Protein AF-A0AAJ1Q6E5-F1 (afdb_monomer_lite)

Sequence (81 aa):
MPGLNGIPHVGKKAVLVMCADHGVWEEGVAISPKEVTAIQAENMTRGTTGVCVLAAQAGANVHVVDVGIDTAEPIPGLINM

Organism: NCBI:txid178214

InterPro domains:
  IPR003200 Nicotinate-nucleotide-dimethylbenzimidazole phosphoribosyltransferase [PF02277] (8-71)
  IPR003200 Nicotinate-nucleotide-dimethylbenzimidazole phosphoribosyltransferase [PTHR43463] (8-80)
  IPR036087 Nicotinate-nucleotide-dimethylbenzimidazole phosphoribosyltransferase-like superfamily [G3DSA:3.40.50.10210] (11-80)
  IPR036087 Nicotinate-nucleotide-dimethylbenzimidazole phosphoribosyltransferase-like superfamily [SSF52733] (3-79)

Secondary structure (DSSP, 8-state):
-TTSSS----S-EEEEEEEE--GGGGGT--SS-TTHHHHHHHHHHTT-SHHHHHHHHTTEEEEEEEEE---SSPPTTPEE-

Structure (mmCIF, N/CA/C/O backbone):
data_AF-A0AAJ1Q6E5-F1
#
_entry.id   AF-A0AAJ1Q6E5-F1
#
loop_
_atom_site.group_PDB
_atom_site.id
_atom_site.type_symbol
_atom_site.label_atom_id
_atom_site.label_alt_id
_atom_site.label_comp_id
_atom_site.label_asym_id
_atom_site.label_entity_id
_atom_site.label_seq_id
_atom_site.pdbx_PDB_ins_code
_atom_site.Cartn_x
_atom_site.Cartn_y
_atom_site.Cartn_z
_atom_site.occupancy
_atom_site.B_is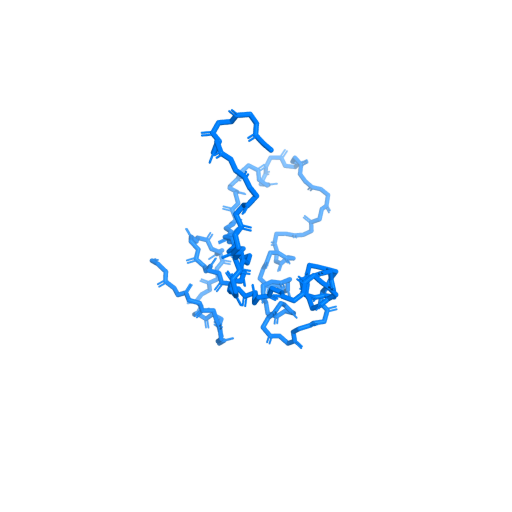o_or_equiv
_atom_site.auth_seq_id
_atom_site.auth_comp_id
_atom_site.auth_asym_id
_atom_site.auth_atom_id
_atom_site.pdbx_PDB_model_num
ATOM 1 N N . MET A 1 1 ? -17.379 19.875 10.822 1.00 56.31 1 MET A N 1
ATOM 2 C CA . MET A 1 1 ? -17.317 20.073 9.357 1.00 56.31 1 MET A CA 1
ATOM 3 C C . MET A 1 1 ? -18.561 20.836 8.924 1.00 56.31 1 MET A C 1
ATOM 5 O O . MET A 1 1 ? -19.648 20.311 9.137 1.00 56.31 1 MET A O 1
ATOM 9 N N . PRO A 1 2 ? -18.430 22.043 8.356 1.00 56.62 2 PRO A N 1
ATOM 10 C CA . PRO A 1 2 ? -19.565 22.911 8.014 1.00 56.62 2 PRO A CA 1
ATOM 11 C C . PRO A 1 2 ? -20.590 22.308 7.034 1.00 56.62 2 PRO A C 1
ATOM 13 O O . PRO A 1 2 ? -21.725 22.757 7.008 1.00 56.62 2 PRO A O 1
ATOM 16 N N . GLY A 1 3 ? -20.218 21.283 6.255 1.00 69.69 3 GLY A N 1
ATOM 17 C CA . GLY A 1 3 ? -21.092 20.663 5.248 1.00 69.69 3 GLY A CA 1
ATOM 18 C C . GLY A 1 3 ? -21.967 19.495 5.720 1.00 69.69 3 GLY A C 1
ATOM 19 O O . GLY A 1 3 ? -22.758 19.002 4.927 1.00 69.69 3 GLY A O 1
ATOM 20 N N . LEU A 1 4 ? -21.837 19.027 6.971 1.00 74.25 4 LEU A N 1
ATOM 21 C CA . LEU A 1 4 ? -22.549 17.825 7.449 1.00 74.25 4 LEU A CA 1
ATOM 22 C C . LEU A 1 4 ? -23.692 18.100 8.445 1.00 74.25 4 LEU A C 1
ATOM 24 O O . LEU A 1 4 ? -24.294 17.149 8.931 1.00 74.25 4 LEU A O 1
ATOM 28 N N . ASN A 1 5 ? -23.976 19.372 8.764 1.00 67.94 5 ASN A N 1
ATOM 29 C CA . ASN A 1 5 ? -25.056 19.812 9.669 1.00 67.94 5 ASN A CA 1
ATOM 30 C C . ASN A 1 5 ? -25.211 18.974 10.962 1.00 67.94 5 ASN A C 1
ATOM 32 O O . ASN A 1 5 ? -26.321 18.688 11.403 1.00 67.94 5 ASN A O 1
ATOM 36 N N . GLY A 1 6 ? -24.095 18.576 11.582 1.00 73.75 6 GLY A N 1
ATOM 37 C CA . GLY A 1 6 ? -24.087 17.779 12.811 1.00 73.75 6 GLY A CA 1
ATOM 38 C C . GLY A 1 6 ? -22.709 17.203 13.147 1.00 73.75 6 GLY A C 1
ATOM 39 O O . GLY A 1 6 ? -21.734 17.423 12.423 1.00 73.75 6 GLY A O 1
ATOM 40 N N . ILE A 1 7 ? -22.628 16.459 14.257 1.00 75.12 7 ILE A N 1
ATOM 41 C CA . ILE A 1 7 ? -21.462 15.634 14.607 1.00 75.12 7 ILE A CA 1
ATOM 42 C C . ILE A 1 7 ? -21.726 14.225 14.050 1.00 75.12 7 ILE A C 1
ATOM 44 O O . ILE A 1 7 ? -22.569 13.519 14.606 1.00 75.12 7 ILE A O 1
ATOM 48 N N . PRO A 1 8 ? -21.068 13.799 12.955 1.00 72.56 8 PRO A N 1
ATOM 49 C CA . PRO A 1 8 ? -21.253 12.454 12.422 1.00 72.56 8 PRO A CA 1
ATOM 50 C C . PRO A 1 8 ? -20.835 11.400 13.447 1.00 72.56 8 PRO A C 1
ATOM 52 O O . PRO A 1 8 ? -19.683 11.350 13.879 1.00 72.56 8 PRO A O 1
ATOM 55 N N . HIS A 1 9 ? -21.777 10.529 13.803 1.00 73.38 9 HIS A N 1
ATOM 56 C CA . HIS A 1 9 ? -21.508 9.354 14.622 1.00 73.38 9 HIS A CA 1
ATOM 57 C C . HIS A 1 9 ? -21.032 8.217 13.707 1.00 73.38 9 HIS A C 1
ATOM 59 O O . HIS A 1 9 ? -21.823 7.440 13.177 1.00 73.38 9 HIS A O 1
ATOM 65 N N . VAL A 1 10 ? -19.723 8.152 13.463 1.00 75.69 10 VAL A N 1
ATOM 66 C CA . VAL A 1 10 ? -19.108 7.127 12.607 1.00 75.69 10 VAL A CA 1
ATOM 67 C C . VAL A 1 10 ? -18.588 5.969 13.453 1.00 75.69 10 VAL A C 1
ATOM 69 O O . VAL A 1 10 ? -17.505 6.031 14.028 1.00 75.69 10 VAL A O 1
ATOM 72 N N . GLY A 1 11 ? -19.375 4.892 13.530 1.00 80.56 11 GLY A N 1
ATOM 73 C CA . GLY A 1 11 ? -19.007 3.683 14.280 1.00 80.56 11 GLY A CA 1
ATOM 74 C C . GLY A 1 11 ? -17.925 2.826 13.611 1.00 80.56 11 GLY A C 1
ATOM 75 O O . GLY A 1 11 ? -17.332 1.973 14.262 1.00 80.56 11 GLY A O 1
ATOM 76 N N . LYS A 1 12 ? -17.657 3.040 12.316 1.00 88.75 12 LYS A N 1
ATOM 77 C CA . LYS A 1 12 ? -16.623 2.337 11.544 1.00 88.75 12 LYS A CA 1
ATOM 78 C C . LYS A 1 12 ? -15.892 3.333 10.653 1.00 88.75 12 LYS A C 1
ATOM 80 O O . LYS A 1 12 ? -16.529 4.081 9.915 1.00 88.75 12 LYS A O 1
ATOM 85 N N . LYS A 1 13 ? -14.564 3.341 10.740 1.00 93.38 13 LYS A N 1
ATOM 86 C CA . LYS A 1 13 ? -13.667 4.195 9.952 1.00 93.38 13 LYS A CA 1
ATOM 87 C C . LYS A 1 13 ? -12.722 3.310 9.155 1.00 93.38 13 LYS A C 1
ATOM 89 O O . LYS A 1 13 ? -12.367 2.224 9.613 1.00 93.38 13 LYS A O 1
ATOM 94 N N . ALA A 1 14 ? -12.311 3.781 7.988 1.00 96.12 14 ALA A N 1
ATOM 95 C CA . ALA A 1 14 ? -11.371 3.072 7.140 1.00 96.12 14 ALA A CA 1
ATOM 96 C C . ALA A 1 14 ? -10.443 4.050 6.414 1.00 96.12 14 ALA A C 1
ATOM 98 O O . ALA A 1 14 ? -10.845 5.166 6.086 1.00 96.12 14 ALA A O 1
ATOM 99 N N . VAL A 1 15 ? -9.220 3.599 6.156 1.00 97.81 15 VAL A N 1
ATOM 100 C CA . VAL A 1 15 ? -8.242 4.211 5.261 1.00 97.81 15 VAL A CA 1
ATOM 101 C C . VAL A 1 15 ? -8.071 3.268 4.077 1.00 97.81 15 VAL A C 1
ATOM 103 O O . VAL A 1 15 ? -7.747 2.096 4.263 1.00 97.81 15 VAL A O 1
ATOM 106 N N . LEU A 1 16 ? -8.307 3.777 2.871 1.00 97.94 16 LEU A N 1
ATOM 107 C CA . LEU A 1 16 ? -8.026 3.071 1.624 1.00 97.94 16 LEU A CA 1
ATOM 108 C C . LEU A 1 16 ? -6.680 3.580 1.109 1.00 97.94 16 LEU A C 1
ATOM 110 O O . LEU A 1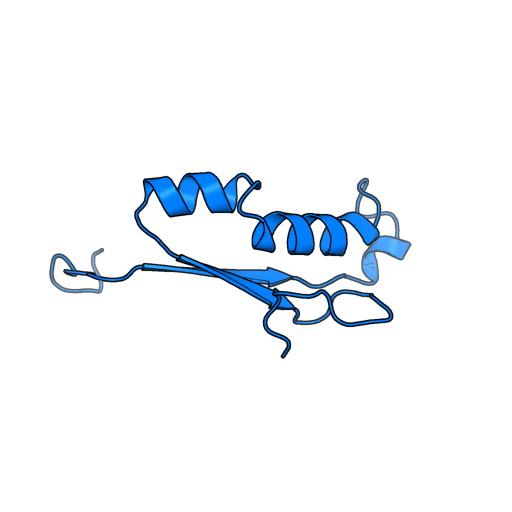 16 ? -6.568 4.755 0.761 1.00 97.94 16 LEU A O 1
ATOM 114 N N . VAL A 1 17 ? -5.664 2.724 1.098 1.00 98.38 17 VAL A N 1
ATOM 115 C CA . VAL A 1 17 ? -4.350 3.054 0.544 1.00 98.38 17 VAL A CA 1
ATOM 116 C C . VAL A 1 17 ? -4.279 2.473 -0.857 1.00 98.38 17 VAL A C 1
ATOM 118 O O . VAL A 1 17 ? -4.267 1.257 -1.008 1.00 98.38 17 VAL A O 1
ATOM 121 N N . MET A 1 18 ? -4.273 3.341 -1.866 1.00 98.44 18 MET A N 1
ATOM 122 C CA . MET A 1 18 ? -4.133 2.944 -3.266 1.00 98.44 18 MET A CA 1
ATOM 123 C C . MET A 1 18 ? -2.663 3.033 -3.667 1.00 98.44 18 MET A C 1
ATOM 125 O O . MET A 1 18 ? -2.052 4.094 -3.535 1.00 98.44 18 MET A O 1
ATOM 129 N N . CYS A 1 19 ? -2.104 1.918 -4.117 1.00 98.38 19 CYS A N 1
ATOM 130 C CA . CYS A 1 19 ? -0.696 1.768 -4.449 1.00 98.38 19 CYS A CA 1
ATOM 131 C C . CYS A 1 19 ? -0.535 1.576 -5.959 1.00 98.38 19 CYS A C 1
ATOM 133 O O . CYS A 1 19 ? -1.206 0.730 -6.546 1.00 98.38 19 CYS A O 1
ATOM 135 N N . ALA A 1 20 ? 0.353 2.359 -6.570 1.00 98.19 20 ALA A N 1
ATOM 136 C CA . ALA A 1 20 ? 0.743 2.219 -7.966 1.00 98.19 20 ALA A CA 1
ATOM 137 C C . ALA A 1 20 ? 2.138 2.799 -8.198 1.00 98.19 20 ALA A C 1
ATOM 139 O O . ALA A 1 20 ? 2.559 3.719 -7.490 1.00 98.19 20 ALA A O 1
ATOM 140 N N . ASP A 1 21 ? 2.823 2.278 -9.209 1.00 98.25 21 ASP A N 1
ATOM 141 C CA . ASP A 1 21 ? 4.087 2.821 -9.684 1.00 98.25 21 ASP A CA 1
ATOM 142 C C . ASP A 1 21 ? 3.879 3.805 -10.836 1.00 98.25 21 ASP A C 1
ATOM 144 O O . ASP A 1 21 ? 2.914 3.744 -11.599 1.00 98.25 21 ASP A O 1
ATOM 148 N N . HIS A 1 22 ? 4.828 4.727 -10.984 1.00 97.88 22 HIS A N 1
ATOM 149 C CA . HIS A 1 22 ? 4.788 5.756 -12.015 1.00 97.88 22 HIS A CA 1
ATOM 150 C C . HIS A 1 22 ? 6.006 5.652 -12.934 1.00 97.88 22 HIS A C 1
ATOM 152 O O . HIS A 1 22 ? 7.144 5.631 -12.471 1.00 97.88 22 HIS A O 1
ATOM 158 N N . GLY A 1 23 ? 5.774 5.655 -14.252 1.00 97.31 23 GLY A N 1
ATOM 159 C CA . GLY A 1 23 ? 6.840 5.566 -15.262 1.00 97.31 23 GLY A CA 1
ATOM 160 C C . GLY A 1 23 ? 7.828 6.738 -15.248 1.00 97.31 23 GLY A C 1
ATOM 161 O O . GLY A 1 23 ? 8.983 6.557 -15.612 1.00 97.31 23 GLY A O 1
ATOM 162 N N . VAL A 1 24 ? 7.419 7.907 -14.737 1.00 97.62 24 VAL A N 1
ATOM 163 C CA . VAL A 1 24 ? 8.294 9.087 -14.565 1.00 97.62 24 VAL A CA 1
ATOM 164 C C . VAL A 1 24 ? 9.478 8.823 -13.619 1.00 97.62 24 VAL A C 1
ATOM 166 O O . VAL A 1 24 ? 10.427 9.601 -13.566 1.00 97.62 24 VAL A O 1
ATOM 169 N N . TRP A 1 25 ? 9.454 7.712 -12.873 1.00 97.56 25 TRP A N 1
ATOM 170 C CA . TRP A 1 25 ? 10.608 7.240 -12.113 1.00 97.56 25 TRP A CA 1
ATOM 171 C C . TRP A 1 25 ? 11.856 7.053 -12.998 1.00 97.56 25 TRP A C 1
ATOM 173 O O . TRP A 1 25 ? 12.943 7.440 -12.577 1.00 97.56 25 TRP A O 1
ATOM 183 N N . GLU A 1 26 ? 11.698 6.578 -14.242 1.00 97.75 26 GLU A N 1
ATOM 184 C CA . GLU A 1 26 ? 12.800 6.396 -15.210 1.00 97.75 26 GLU A CA 1
ATOM 185 C C . GLU A 1 26 ? 13.486 7.719 -15.602 1.00 97.75 26 GLU A C 1
ATOM 187 O O . GLU A 1 26 ? 14.626 7.732 -16.060 1.00 97.75 26 GLU A O 1
ATOM 192 N N . GLU A 1 27 ? 12.816 8.854 -15.391 1.00 98.19 27 GLU A N 1
ATOM 193 C CA . GLU A 1 27 ? 13.366 10.193 -15.633 1.00 98.19 27 GLU A CA 1
ATOM 194 C C . GLU A 1 27 ? 14.172 10.727 -14.431 1.00 98.19 27 GLU A C 1
ATOM 196 O O . GLU A 1 27 ? 14.658 11.857 -14.454 1.00 98.19 27 GLU A O 1
ATOM 201 N N . GLY A 1 28 ? 14.324 9.934 -13.362 1.00 97.12 28 GLY A N 1
ATOM 202 C CA . GLY A 1 28 ? 15.104 10.298 -12.177 1.00 97.12 28 GLY A CA 1
ATOM 203 C C . GLY A 1 28 ? 14.394 11.260 -11.219 1.00 97.12 28 GLY A C 1
ATOM 204 O O . GLY A 1 28 ? 15.051 11.925 -10.419 1.00 97.12 28 GLY A O 1
ATOM 205 N N . VAL A 1 29 ? 13.059 11.348 -11.279 1.00 97.88 29 VAL A N 1
ATOM 206 C CA . VAL A 1 29 ? 12.258 12.251 -10.425 1.00 97.88 29 VAL A CA 1
ATOM 207 C C . VAL A 1 29 ? 12.265 11.835 -8.949 1.00 97.88 29 VAL A C 1
ATOM 209 O O . VAL A 1 29 ? 12.175 12.689 -8.066 1.00 97.88 29 VAL A O 1
ATOM 212 N N . ALA A 1 30 ? 12.376 10.536 -8.661 1.00 96.62 30 ALA A N 1
ATOM 213 C CA . ALA A 1 30 ? 12.355 10.003 -7.303 1.00 96.62 30 ALA A CA 1
ATOM 214 C C . ALA A 1 30 ? 13.706 9.380 -6.922 1.00 96.62 30 ALA A C 1
ATOM 216 O O . ALA A 1 30 ? 14.319 8.665 -7.706 1.00 96.62 30 ALA A O 1
ATOM 217 N N . ILE A 1 31 ? 14.146 9.629 -5.683 1.00 96.69 31 ILE A N 1
ATOM 218 C CA . ILE A 1 31 ? 15.390 9.065 -5.128 1.00 96.69 31 ILE A CA 1
ATOM 219 C C . ILE A 1 31 ? 15.214 7.636 -4.600 1.00 96.69 31 ILE A C 1
ATOM 221 O O . ILE A 1 31 ? 16.173 6.872 -4.513 1.00 96.69 31 ILE A O 1
ATOM 225 N N . SER A 1 32 ? 13.994 7.274 -4.204 1.00 97.06 32 SER A N 1
ATOM 226 C CA . SER A 1 32 ? 13.694 5.929 -3.727 1.00 97.06 32 SER A CA 1
ATOM 227 C C . SER A 1 32 ? 13.653 4.948 -4.905 1.00 97.06 32 SER A C 1
ATOM 229 O O . SER A 1 32 ? 13.115 5.301 -5.957 1.00 97.06 32 SER A O 1
ATOM 231 N N . PRO A 1 33 ? 14.172 3.717 -4.746 1.00 97.25 33 PRO A N 1
ATOM 232 C CA . PRO A 1 33 ? 13.976 2.658 -5.732 1.00 97.25 33 PRO A CA 1
ATOM 233 C C . PRO A 1 33 ? 12.486 2.413 -6.005 1.00 97.25 33 PRO A C 1
ATOM 235 O O . PRO A 1 33 ? 11.675 2.494 -5.081 1.00 97.25 33 PRO A O 1
ATOM 238 N N . LYS A 1 34 ? 12.131 2.081 -7.251 1.00 96.69 34 LYS A N 1
ATOM 239 C CA . LYS A 1 34 ? 10.739 1.833 -7.671 1.00 96.69 34 LYS A CA 1
ATOM 240 C C . LYS A 1 34 ? 10.065 0.718 -6.855 1.00 96.69 34 LYS A C 1
ATOM 242 O O . LYS A 1 34 ? 8.944 0.872 -6.391 1.00 96.69 34 LYS A O 1
ATOM 247 N N . GLU A 1 35 ? 10.807 -0.350 -6.554 1.00 96.31 35 GLU A N 1
ATOM 248 C CA . GLU A 1 35 ? 10.346 -1.505 -5.759 1.00 96.31 35 GLU A CA 1
ATOM 249 C C . GLU A 1 35 ? 9.846 -1.161 -4.342 1.00 96.31 35 GLU A C 1
ATOM 251 O O . GLU A 1 35 ? 9.137 -1.956 -3.719 1.00 96.31 35 GLU A O 1
ATOM 256 N N . VAL A 1 36 ? 10.167 0.030 -3.820 1.00 97.75 36 VAL A N 1
ATOM 257 C CA . VAL A 1 36 ? 9.696 0.479 -2.502 1.00 97.75 36 VAL A CA 1
ATOM 258 C C . VAL A 1 36 ? 8.167 0.534 -2.439 1.00 97.75 36 VAL A C 1
ATOM 260 O O . VAL A 1 36 ? 7.612 0.294 -1.364 1.00 97.75 36 VAL A O 1
ATOM 263 N N . THR A 1 37 ? 7.480 0.783 -3.561 1.00 98.12 37 THR A N 1
ATOM 264 C CA . THR A 1 37 ? 6.012 0.738 -3.641 1.00 98.12 37 THR A CA 1
ATOM 265 C C . THR A 1 37 ? 5.480 -0.631 -3.212 1.00 98.12 37 THR A C 1
ATOM 267 O O . THR A 1 37 ? 4.682 -0.715 -2.274 1.00 98.12 37 THR A O 1
ATOM 270 N N . ALA A 1 38 ? 5.982 -1.708 -3.825 1.00 97.81 38 ALA A N 1
ATOM 271 C CA . ALA A 1 38 ? 5.602 -3.084 -3.504 1.00 97.81 38 ALA A CA 1
ATOM 272 C C . ALA A 1 38 ? 5.966 -3.456 -2.057 1.00 97.81 38 ALA A C 1
ATOM 274 O O . ALA A 1 38 ? 5.132 -3.978 -1.315 1.00 97.81 38 ALA A O 1
ATOM 275 N N . ILE A 1 39 ? 7.179 -3.102 -1.616 1.00 97.44 39 ILE A N 1
ATOM 276 C CA . ILE A 1 39 ? 7.659 -3.381 -0.254 1.00 97.44 39 ILE A CA 1
ATOM 277 C C . ILE A 1 39 ? 6.766 -2.707 0.797 1.00 97.44 39 ILE A C 1
ATOM 279 O O . ILE A 1 39 ? 6.441 -3.302 1.828 1.00 97.44 39 ILE A O 1
ATOM 283 N N . GLN A 1 40 ? 6.364 -1.451 0.588 1.00 98.06 40 GLN A N 1
ATOM 284 C CA . GLN A 1 40 ? 5.476 -0.768 1.530 1.00 98.06 40 GLN A CA 1
ATOM 285 C C . GLN A 1 40 ? 4.057 -1.325 1.489 1.00 98.06 40 GLN A C 1
ATOM 287 O O . GLN A 1 40 ? 3.438 -1.442 2.548 1.00 98.06 40 GLN A O 1
ATOM 292 N N . ALA A 1 41 ? 3.557 -1.714 0.317 1.00 98.06 41 ALA A N 1
ATOM 293 C CA . ALA A 1 41 ? 2.259 -2.362 0.200 1.00 98.06 41 ALA A CA 1
ATOM 294 C C . ALA A 1 41 ? 2.212 -3.687 0.977 1.00 98.06 41 ALA A C 1
ATOM 296 O O . ALA A 1 41 ? 1.305 -3.883 1.788 1.00 98.06 41 ALA A O 1
ATOM 297 N N . GLU A 1 42 ? 3.241 -4.530 0.854 1.00 97.38 42 GLU A N 1
ATOM 298 C CA . GLU A 1 42 ? 3.383 -5.748 1.659 1.00 97.38 42 GLU A CA 1
ATOM 299 C C . GLU A 1 42 ? 3.494 -5.433 3.160 1.00 97.38 42 GLU A C 1
ATOM 301 O O . GLU A 1 42 ? 2.813 -6.029 3.993 1.00 97.38 42 GLU A O 1
ATOM 306 N N . ASN A 1 43 ? 4.297 -4.444 3.553 1.00 98.06 43 ASN A N 1
ATOM 307 C CA . ASN A 1 43 ? 4.401 -4.072 4.966 1.00 98.06 43 ASN A CA 1
ATOM 308 C C . ASN A 1 43 ? 3.080 -3.539 5.547 1.00 98.06 43 ASN A C 1
ATOM 310 O O . ASN A 1 43 ? 2.819 -3.705 6.743 1.00 98.06 43 ASN A O 1
ATOM 314 N N . MET A 1 44 ? 2.229 -2.919 4.725 1.00 98.19 44 MET A N 1
ATOM 315 C CA . MET A 1 44 ? 0.898 -2.487 5.145 1.00 98.19 44 MET A CA 1
ATOM 316 C C . MET A 1 44 ? -0.037 -3.670 5.418 1.00 98.19 44 MET A C 1
ATOM 318 O O . MET A 1 44 ? -0.809 -3.594 6.374 1.00 98.19 44 MET A O 1
ATOM 322 N N . THR A 1 45 ? 0.071 -4.787 4.685 1.00 96.62 45 THR A N 1
ATOM 323 C CA . THR A 1 45 ? -0.709 -6.006 5.004 1.00 96.62 45 THR A CA 1
ATOM 324 C C . THR A 1 45 ? -0.309 -6.606 6.348 1.00 96.62 45 THR A C 1
ATOM 326 O O . THR A 1 45 ? -1.137 -7.178 7.055 1.00 96.62 45 THR A O 1
ATOM 329 N N . ARG A 1 46 ? 0.953 -6.413 6.743 1.00 96.81 46 ARG A N 1
ATOM 330 C CA . ARG A 1 46 ? 1.506 -6.839 8.035 1.00 96.81 46 ARG A CA 1
ATOM 331 C C . ARG A 1 46 ? 1.179 -5.880 9.183 1.00 96.81 46 ARG A C 1
ATOM 333 O O . ARG A 1 46 ? 1.474 -6.192 10.334 1.00 96.81 46 ARG A O 1
ATOM 340 N N . GLY A 1 47 ? 0.592 -4.717 8.897 1.00 96.56 47 GLY A N 1
ATOM 341 C CA . GLY A 1 47 ? 0.214 -3.732 9.910 1.00 96.56 47 GLY A CA 1
ATOM 342 C C . GLY A 1 47 ? 1.385 -2.949 10.518 1.00 96.56 47 GLY A C 1
ATOM 343 O O . GLY A 1 47 ? 1.208 -2.319 11.559 1.00 96.56 47 GLY A O 1
ATOM 344 N N . THR A 1 48 ? 2.580 -2.981 9.916 1.00 95.88 48 THR A N 1
ATOM 345 C CA . THR A 1 48 ? 3.813 -2.454 10.539 1.00 95.88 48 THR A CA 1
ATOM 346 C C . THR A 1 48 ? 4.200 -1.047 10.091 1.00 95.88 48 THR A C 1
ATOM 348 O O . THR A 1 48 ? 5.222 -0.522 10.529 1.00 95.88 48 THR A O 1
ATOM 351 N N . THR A 1 49 ? 3.432 -0.424 9.199 1.00 98.25 49 THR A N 1
ATOM 352 C CA . THR A 1 49 ? 3.751 0.908 8.671 1.00 98.25 49 THR A CA 1
ATOM 353 C C . THR A 1 49 ? 3.143 2.020 9.524 1.00 98.25 49 THR A C 1
ATOM 355 O O . THR A 1 49 ? 2.234 1.805 10.330 1.00 98.25 49 THR A O 1
ATOM 358 N N . GLY A 1 50 ? 3.617 3.253 9.323 1.00 98.25 50 GLY A N 1
ATOM 359 C CA . GLY A 1 50 ? 3.101 4.418 10.046 1.00 98.25 50 GLY A CA 1
ATOM 360 C C . GLY A 1 50 ? 1.592 4.623 9.868 1.00 98.25 50 GLY A C 1
ATOM 361 O O . GLY A 1 50 ? 0.903 4.923 10.842 1.00 98.25 50 GLY A O 1
ATOM 362 N N . VAL A 1 51 ? 1.053 4.394 8.661 1.00 98.12 51 VAL A N 1
ATOM 363 C CA . VAL A 1 51 ? -0.398 4.492 8.419 1.00 98.12 51 VAL A CA 1
ATOM 364 C C . VAL A 1 51 ? -1.172 3.453 9.228 1.00 98.12 51 VAL A C 1
ATOM 366 O O . VAL A 1 51 ? -2.211 3.789 9.789 1.00 98.12 51 VAL A O 1
ATOM 369 N N . CYS A 1 52 ? -0.645 2.234 9.376 1.00 98.38 52 CYS A N 1
ATOM 370 C CA . CYS A 1 52 ? -1.269 1.188 10.184 1.00 98.38 52 CYS A CA 1
ATOM 371 C C . CYS A 1 52 ? -1.310 1.564 11.670 1.00 98.38 52 CYS A C 1
ATOM 373 O O . CYS A 1 52 ? -2.354 1.420 12.304 1.00 98.38 52 CYS A O 1
ATOM 375 N N . VAL A 1 53 ? -0.220 2.118 12.213 1.00 98.12 53 VAL A N 1
ATOM 376 C CA . VAL A 1 53 ? -0.163 2.574 13.615 1.00 98.12 53 VAL A CA 1
ATOM 377 C C . VAL A 1 53 ? -1.150 3.717 13.869 1.00 98.12 53 VAL A C 1
ATOM 379 O O . VAL A 1 53 ? -1.913 3.681 14.836 1.00 98.12 53 VAL A O 1
ATOM 382 N N . LEU A 1 54 ? -1.177 4.724 12.993 1.00 98.25 54 LEU A N 1
ATOM 383 C CA . LEU A 1 54 ? -2.083 5.866 13.133 1.00 98.25 54 LEU A CA 1
ATOM 384 C C . LEU A 1 54 ? -3.549 5.462 12.948 1.00 98.25 54 LEU A C 1
ATOM 386 O O . LEU A 1 54 ? -4.412 5.935 13.688 1.00 98.25 54 LEU A O 1
ATOM 390 N N . ALA A 1 55 ? -3.838 4.567 12.002 1.00 97.88 55 ALA A N 1
ATOM 391 C CA . ALA A 1 55 ? -5.178 4.037 11.793 1.00 97.88 55 ALA A CA 1
ATOM 392 C C . ALA A 1 55 ? -5.658 3.241 13.014 1.00 97.88 55 ALA A C 1
ATOM 394 O O . ALA A 1 55 ? -6.772 3.474 13.482 1.00 97.88 55 ALA A O 1
ATOM 395 N N . ALA A 1 56 ? -4.802 2.393 13.595 1.00 96.75 56 ALA A N 1
ATOM 396 C CA . ALA A 1 56 ? -5.110 1.670 14.826 1.00 96.75 56 ALA A CA 1
ATOM 397 C C . ALA A 1 56 ? -5.420 2.633 15.985 1.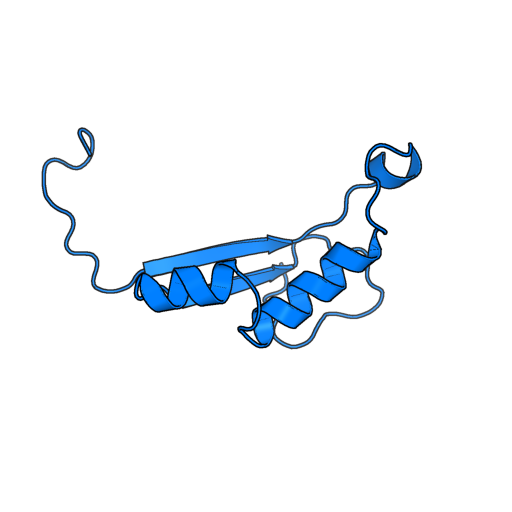00 96.75 56 ALA A C 1
ATOM 399 O O . ALA A 1 56 ? -6.463 2.500 16.627 1.00 96.75 56 ALA A O 1
ATOM 400 N N . GLN A 1 57 ? -4.586 3.658 1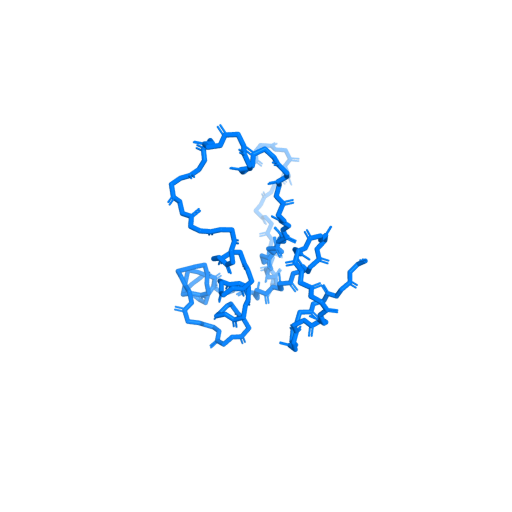6.192 1.00 96.88 57 GLN A N 1
ATOM 401 C CA . GLN A 1 57 ? -4.819 4.689 17.212 1.00 96.88 57 GLN A CA 1
ATOM 402 C C . GLN A 1 57 ? -6.128 5.459 16.978 1.00 96.88 57 G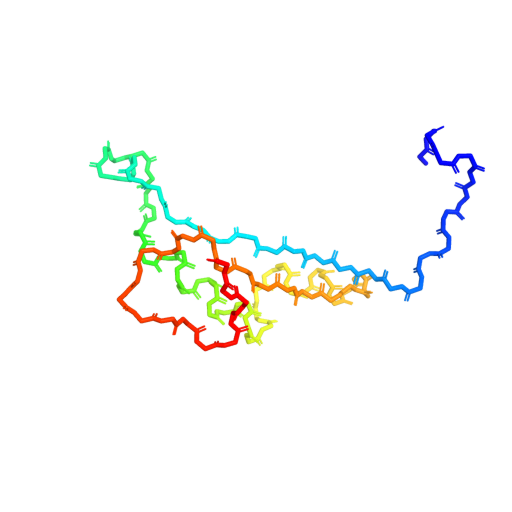LN A C 1
ATOM 404 O O . GLN A 1 57 ? -6.820 5.841 17.921 1.00 96.88 57 GLN A O 1
ATOM 409 N N . ALA A 1 58 ? -6.491 5.678 15.715 1.00 94.94 58 ALA A N 1
ATOM 410 C CA . ALA A 1 58 ? -7.735 6.325 15.328 1.00 94.94 58 ALA A CA 1
ATOM 411 C C . ALA A 1 58 ? -8.947 5.376 15.322 1.00 94.94 58 ALA A C 1
ATOM 413 O O . ALA A 1 58 ? -10.053 5.845 15.049 1.00 94.94 58 ALA A O 1
ATOM 414 N N . GLY A 1 59 ? -8.792 4.075 15.595 1.00 94.69 59 GLY A N 1
ATOM 415 C CA . GLY A 1 59 ? -9.865 3.082 15.479 1.00 94.69 59 GLY A CA 1
ATOM 416 C C . GLY A 1 59 ? -10.404 2.952 14.049 1.00 94.69 59 GLY A C 1
ATOM 417 O O . GLY A 1 59 ? -11.621 2.937 13.844 1.00 94.69 59 GLY A O 1
ATOM 418 N N . ALA A 1 60 ? -9.509 2.957 13.061 1.00 96.44 60 ALA A N 1
ATOM 419 C CA . ALA A 1 60 ? -9.807 2.811 11.643 1.00 96.44 60 ALA A CA 1
ATOM 420 C C . ALA A 1 60 ? -9.144 1.552 11.066 1.00 96.44 60 ALA A C 1
ATOM 422 O O . ALA A 1 60 ? -8.010 1.224 11.407 1.00 96.44 60 ALA A O 1
ATOM 423 N N . ASN A 1 61 ? -9.840 0.876 10.153 1.00 96.38 61 ASN A N 1
ATOM 424 C CA . ASN A 1 61 ? -9.280 -0.237 9.387 1.00 96.38 61 ASN A CA 1
ATOM 425 C C . ASN A 1 61 ? -8.394 0.289 8.250 1.00 96.38 61 ASN A C 1
ATOM 427 O O . ASN A 1 61 ? -8.692 1.337 7.680 1.00 96.38 61 ASN A O 1
ATOM 431 N N . VAL A 1 62 ? -7.350 -0.448 7.878 1.00 98.06 62 VAL A N 1
ATOM 432 C CA . VAL A 1 62 ? -6.546 -0.158 6.682 1.00 98.06 62 VAL A CA 1
ATOM 433 C C . VAL A 1 62 ? -6.863 -1.198 5.618 1.00 98.06 62 VAL A C 1
ATOM 435 O O . VAL A 1 62 ? -6.802 -2.395 5.887 1.00 98.06 62 VAL A O 1
ATOM 438 N N . HIS A 1 63 ? -7.190 -0.734 4.416 1.00 97.69 63 HIS A N 1
ATOM 439 C CA . HIS A 1 63 ? -7.320 -1.572 3.230 1.00 97.69 63 HIS A CA 1
ATOM 440 C C . HIS A 1 63 ? -6.279 -1.124 2.214 1.00 97.69 63 HIS A C 1
ATOM 442 O O . HIS A 1 63 ? -6.256 0.045 1.830 1.00 97.69 63 HIS A O 1
ATOM 448 N N . VAL A 1 64 ? -5.419 -2.050 1.806 1.00 98.31 64 VAL A N 1
ATOM 449 C CA . VAL A 1 64 ? -4.378 -1.804 0.808 1.00 98.31 64 VAL A CA 1
ATOM 450 C C . VAL A 1 64 ? -4.899 -2.298 -0.530 1.00 98.31 64 VAL A C 1
ATOM 452 O O . VAL A 1 64 ? -5.361 -3.436 -0.629 1.00 98.31 64 VAL A O 1
ATOM 455 N N . VAL A 1 65 ? -4.874 -1.424 -1.526 1.00 98.31 65 VAL A N 1
ATOM 456 C CA . VAL A 1 65 ? -5.414 -1.676 -2.856 1.00 98.31 65 VAL A CA 1
ATOM 457 C C . VAL A 1 65 ? -4.287 -1.510 -3.861 1.00 98.31 65 VAL A C 1
ATOM 459 O O . VAL A 1 65 ? -3.699 -0.432 -3.950 1.00 98.31 65 VAL A O 1
ATOM 462 N N . ASP A 1 66 ? -3.997 -2.570 -4.601 1.00 97.88 66 ASP A N 1
ATOM 463 C CA . ASP A 1 66 ? -3.172 -2.486 -5.796 1.00 97.88 66 ASP A CA 1
ATOM 464 C C . ASP A 1 66 ? -4.022 -1.918 -6.935 1.00 97.88 66 ASP A C 1
ATOM 466 O O . ASP A 1 66 ? -5.057 -2.489 -7.289 1.00 97.88 66 ASP A O 1
ATOM 470 N N . VAL A 1 67 ? -3.610 -0.767 -7.467 1.00 98.00 67 VAL A N 1
ATOM 471 C CA . VAL A 1 67 ? -4.228 -0.139 -8.644 1.00 98.00 67 VAL A CA 1
ATOM 472 C C . VAL A 1 67 ? -3.231 0.022 -9.798 1.00 98.00 67 VAL A C 1
ATOM 474 O O . VAL A 1 67 ? -3.532 0.716 -10.769 1.00 98.00 67 VAL A O 1
ATOM 477 N N . GLY A 1 68 ? -2.039 -0.578 -9.696 1.00 97.50 68 GLY A N 1
ATOM 478 C CA . GLY A 1 68 ? -0.993 -0.479 -10.715 1.00 97.50 68 GLY A CA 1
ATOM 479 C C . GLY A 1 68 ? 0.436 -0.550 -10.180 1.00 97.50 68 GLY A C 1
ATOM 480 O O . GLY A 1 68 ? 1.282 0.223 -10.633 1.00 97.50 68 GLY A O 1
ATOM 481 N N . ILE A 1 69 ? 0.719 -1.398 -9.189 1.00 98.12 69 ILE A N 1
ATOM 482 C CA . ILE A 1 69 ? 2.097 -1.673 -8.761 1.00 98.12 69 ILE A CA 1
ATOM 483 C C . ILE A 1 69 ? 2.812 -2.450 -9.878 1.00 98.12 69 ILE A C 1
ATOM 485 O O . ILE A 1 69 ? 2.287 -3.434 -10.399 1.00 98.12 69 ILE A O 1
ATOM 489 N N . ASP A 1 70 ? 4.024 -2.030 -10.241 1.00 96.69 70 ASP A N 1
ATOM 490 C CA . ASP A 1 70 ? 4.816 -2.672 -11.294 1.00 96.69 70 ASP A CA 1
ATOM 491 C C . ASP A 1 70 ? 5.493 -3.946 -10.763 1.00 96.69 70 ASP A C 1
ATOM 493 O O . ASP A 1 70 ? 6.671 -3.965 -10.401 1.00 96.69 70 ASP A O 1
ATOM 497 N N . THR A 1 71 ? 4.703 -5.015 -10.649 1.00 94.50 71 THR A N 1
ATOM 498 C CA . THR A 1 71 ? 5.134 -6.338 -10.180 1.00 94.50 71 THR A CA 1
ATOM 499 C C . THR A 1 71 ? 4.648 -7.436 -11.120 1.00 94.50 71 THR A C 1
ATOM 501 O O . THR A 1 71 ? 3.618 -7.307 -11.776 1.00 94.50 71 THR A O 1
ATOM 504 N N . ALA A 1 72 ? 5.404 -8.535 -11.202 1.00 92.19 72 ALA A N 1
ATOM 505 C CA . ALA A 1 72 ? 5.064 -9.659 -12.078 1.00 92.19 72 ALA A CA 1
ATOM 506 C C . ALA A 1 72 ? 3.888 -10.496 -11.551 1.00 92.19 72 ALA A C 1
ATOM 508 O O . ALA A 1 72 ? 3.127 -11.047 -12.340 1.00 92.19 72 ALA A O 1
ATOM 509 N N . GLU A 1 73 ? 3.754 -10.594 -10.228 1.00 93.50 73 GLU A N 1
ATOM 510 C CA . GLU A 1 73 ? 2.746 -11.411 -9.557 1.00 93.50 73 GLU A CA 1
ATOM 511 C C . GLU A 1 73 ? 2.017 -10.579 -8.495 1.00 93.50 73 GLU A C 1
ATOM 513 O O . GLU A 1 73 ? 2.654 -9.744 -7.845 1.00 93.50 73 GLU A O 1
ATOM 518 N N . PRO A 1 74 ? 0.716 -10.828 -8.256 1.00 94.00 74 PRO A N 1
ATOM 519 C CA . PRO A 1 74 ? -0.040 -10.114 -7.236 1.00 94.00 74 PRO A CA 1
ATOM 520 C C . PRO A 1 74 ? 0.550 -10.285 -5.834 1.00 94.00 74 PRO A C 1
ATOM 522 O O . PRO A 1 74 ? 0.904 -11.392 -5.419 1.00 94.00 74 PRO A O 1
ATOM 525 N N . ILE A 1 75 ? 0.567 -9.203 -5.056 1.00 96.25 75 ILE A N 1
ATOM 526 C CA . ILE A 1 75 ? 1.061 -9.229 -3.677 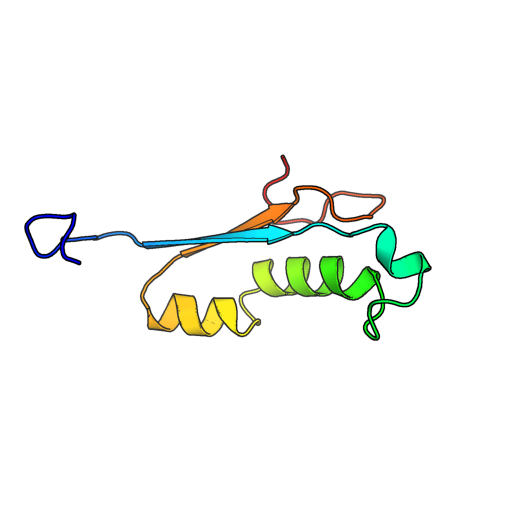1.00 96.25 75 ILE A CA 1
ATOM 527 C C . ILE A 1 75 ? -0.017 -9.832 -2.754 1.00 96.25 75 ILE A C 1
ATOM 529 O O . ILE A 1 75 ? -1.134 -9.305 -2.678 1.00 96.25 75 ILE A O 1
ATOM 533 N N . PRO A 1 76 ? 0.275 -10.915 -2.005 1.00 95.62 76 PRO A N 1
ATOM 534 C CA . PRO A 1 76 ? -0.694 -11.518 -1.096 1.00 95.62 76 PRO A CA 1
ATOM 535 C C . PRO A 1 76 ? -1.217 -10.531 -0.042 1.00 95.62 76 PRO A C 1
ATOM 537 O O . PRO A 1 76 ? -0.454 -9.854 0.644 1.00 95.62 76 PRO A O 1
ATOM 540 N N . GLY A 1 77 ? -2.540 -10.494 0.129 1.00 94.88 77 GLY A N 1
ATOM 541 C CA . GLY A 1 77 ? -3.210 -9.645 1.120 1.00 94.88 77 GLY A CA 1
ATOM 542 C C . GLY A 1 77 ? -3.615 -8.255 0.620 1.00 94.88 77 GLY A C 1
ATOM 543 O O . GLY A 1 77 ? -4.305 -7.547 1.356 1.00 94.88 77 GLY A O 1
ATOM 544 N N . LEU A 1 78 ? -3.251 -7.874 -0.609 1.00 97.06 78 LEU A N 1
ATOM 545 C CA . LEU A 1 78 ? -3.786 -6.680 -1.270 1.00 97.06 78 LEU A CA 1
ATOM 546 C C . LEU A 1 78 ? -5.138 -6.984 -1.924 1.00 97.06 78 LEU A C 1
ATOM 548 O O . LEU A 1 78 ? -5.420 -8.106 -2.350 1.00 97.06 78 LEU A O 1
ATOM 552 N N . ILE A 1 79 ? -5.979 -5.955 -2.014 1.00 97.25 79 ILE A N 1
ATOM 553 C CA . ILE A 1 79 ? -7.146 -5.947 -2.897 1.00 97.25 79 ILE A CA 1
ATOM 554 C C . ILE A 1 79 ? -6.645 -5.543 -4.285 1.00 97.25 79 ILE A C 1
ATOM 556 O O . ILE A 1 79 ? -6.091 -4.459 -4.419 1.00 97.25 79 ILE A O 1
ATOM 560 N N . ASN A 1 80 ? -6.854 -6.378 -5.300 1.00 90.75 80 ASN A N 1
ATOM 561 C CA . ASN A 1 80 ? -6.463 -6.060 -6.678 1.00 90.75 80 ASN A CA 1
ATOM 562 C C . ASN A 1 80 ? -7.652 -5.460 -7.438 1.00 90.75 80 ASN A C 1
ATOM 564 O O . ASN A 1 80 ? -8.766 -5.988 -7.332 1.00 90.75 80 ASN A O 1
ATOM 568 N N . MET A 1 81 ? -7.412 -4.371 -8.174 1.00 82.88 81 MET A N 1
ATOM 569 C CA . MET A 1 81 ? -8.397 -3.690 -9.024 1.00 82.88 81 MET A CA 1
ATOM 570 C C . MET A 1 81 ? -8.125 -3.909 -10.511 1.00 82.88 81 MET A C 1
ATOM 572 O O . MET A 1 81 ? -6.940 -3.908 -10.902 1.00 82.88 81 MET A O 1
#

Radius of gyration: 15.77 Å; chains: 1; bounding box: 40×34×33 Å

Foldseek 3Di:
DVPPPDDDPDPAAADEAEFAFDPCVVVVPDPDDLCVSVVVLLVVLVLNDPVSVVCVVVRYYYAYEYPHRPDPDDRPRHHYD

pLDDT: mean 93.12, std 9.63, range [56.31, 98.44]